Protein AF-A0A6L2PPY5-F1 (afdb_monomer)

Mean predicted aligned error: 15.68 Å

Structure (mmCIF, N/CA/C/O backbone):
data_AF-A0A6L2PPY5-F1
#
_entry.id   AF-A0A6L2PPY5-F1
#
loop_
_atom_site.group_PDB
_atom_site.id
_atom_site.type_symbol
_atom_site.label_atom_id
_atom_site.label_alt_id
_atom_site.label_comp_id
_atom_site.label_asym_id
_atom_site.label_entity_id
_atom_site.label_seq_id
_atom_site.pdbx_PDB_i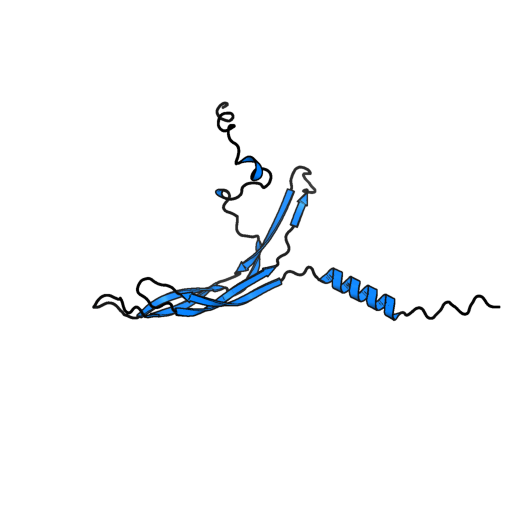ns_code
_atom_site.Cartn_x
_atom_site.Cartn_y
_atom_site.Cartn_z
_atom_site.occupancy
_atom_site.B_iso_or_equiv
_atom_site.auth_seq_id
_atom_site.auth_comp_id
_atom_site.auth_asym_id
_atom_site.auth_atom_id
_atom_site.pdbx_PDB_model_num
ATOM 1 N N . MET A 1 1 ? 14.826 -39.257 -62.197 1.00 38.47 1 MET A N 1
ATOM 2 C CA . MET A 1 1 ? 13.805 -38.301 -61.712 1.00 38.47 1 MET A CA 1
ATOM 3 C C . MET A 1 1 ? 13.136 -38.823 -60.431 1.00 38.47 1 MET A C 1
ATOM 5 O O . MET A 1 1 ? 11.979 -39.202 -60.480 1.00 38.47 1 MET A O 1
ATOM 9 N N . LEU A 1 2 ? 13.832 -38.880 -59.286 1.00 36.69 2 LEU A N 1
ATOM 10 C CA . LEU A 1 2 ? 13.206 -39.326 -58.019 1.00 36.69 2 LEU A CA 1
ATOM 11 C C . LEU A 1 2 ? 13.635 -38.544 -56.762 1.00 36.69 2 LEU A C 1
ATOM 13 O O . LEU A 1 2 ? 13.131 -38.806 -55.680 1.00 36.69 2 LEU A O 1
ATOM 17 N N . TYR A 1 3 ? 14.493 -37.526 -56.887 1.00 36.25 3 TYR A N 1
ATOM 18 C CA . TYR A 1 3 ? 15.052 -36.791 -55.739 1.00 36.25 3 TYR A CA 1
ATOM 19 C C . TYR A 1 3 ? 14.331 -35.475 -55.387 1.00 36.25 3 TYR A C 1
ATOM 21 O O . TYR A 1 3 ? 14.870 -34.653 -54.655 1.00 36.25 3 TYR A O 1
ATOM 29 N N . LYS A 1 4 ? 13.126 -35.234 -55.926 1.00 38.09 4 LYS A N 1
ATOM 30 C CA . LYS A 1 4 ? 12.444 -33.925 -55.828 1.00 38.09 4 LYS A CA 1
ATOM 31 C C . LYS A 1 4 ? 11.054 -33.945 -55.178 1.00 38.09 4 LYS A C 1
ATOM 33 O O . LYS A 1 4 ? 10.361 -32.939 -55.243 1.00 38.09 4 LYS A O 1
ATOM 38 N N . ILE A 1 5 ? 10.646 -35.055 -54.553 1.00 48.34 5 ILE A N 1
ATOM 39 C CA . ILE A 1 5 ? 9.278 -35.213 -54.010 1.00 48.34 5 ILE A CA 1
ATOM 40 C C . ILE A 1 5 ? 9.208 -35.063 -52.473 1.00 48.34 5 ILE A C 1
ATOM 42 O O . ILE A 1 5 ? 8.139 -34.797 -51.937 1.00 48.34 5 ILE A O 1
ATOM 46 N N . CYS A 1 6 ? 10.324 -35.109 -51.736 1.00 48.25 6 CYS A N 1
ATOM 47 C CA . CYS A 1 6 ? 10.295 -35.093 -50.261 1.00 48.25 6 CYS A CA 1
ATOM 48 C C . CYS A 1 6 ? 10.638 -33.750 -49.597 1.00 48.25 6 CYS A C 1
ATOM 50 O O . CYS A 1 6 ? 11.103 -33.758 -48.462 1.00 48.25 6 CYS A O 1
ATOM 52 N N . ASN A 1 7 ? 10.473 -32.598 -50.256 1.00 46.50 7 ASN A N 1
ATOM 53 C CA . ASN A 1 7 ? 10.959 -31.352 -49.649 1.00 46.50 7 ASN A CA 1
ATOM 54 C C . ASN A 1 7 ? 10.153 -30.099 -49.999 1.00 46.50 7 ASN A C 1
ATOM 56 O O . ASN A 1 7 ? 10.721 -29.142 -50.512 1.00 46.50 7 ASN A O 1
ATOM 60 N N . ASN A 1 8 ? 8.830 -30.090 -49.781 1.00 48.41 8 ASN A N 1
ATOM 61 C CA . ASN A 1 8 ? 8.120 -28.804 -49.851 1.00 48.41 8 ASN A CA 1
ATOM 62 C C . ASN A 1 8 ? 6.816 -28.664 -49.054 1.00 48.41 8 ASN A C 1
ATOM 64 O O . ASN A 1 8 ? 5.956 -27.867 -49.414 1.00 48.41 8 ASN A O 1
ATOM 68 N N . HIS A 1 9 ? 6.656 -29.393 -47.947 1.00 48.22 9 HIS A N 1
ATOM 69 C CA . HIS A 1 9 ? 5.507 -29.172 -47.059 1.00 48.22 9 HIS A CA 1
ATOM 70 C C . HIS A 1 9 ? 5.893 -29.120 -45.575 1.00 48.22 9 HIS A C 1
ATOM 72 O O . HIS A 1 9 ? 5.153 -29.569 -44.696 1.00 48.22 9 HIS A O 1
ATOM 78 N N . LEU A 1 10 ? 7.059 -28.538 -45.273 1.00 51.44 10 LEU A N 1
ATOM 79 C CA . LEU A 1 10 ? 7.466 -28.238 -43.902 1.00 51.44 10 LEU A CA 1
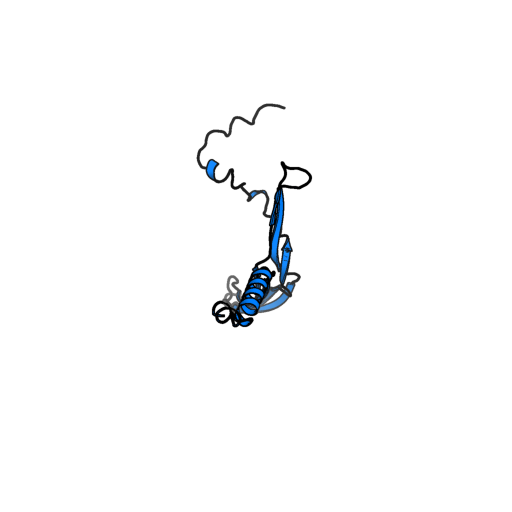ATOM 80 C C . LEU A 1 10 ? 6.856 -26.894 -43.453 1.00 51.44 10 LEU A C 1
ATOM 82 O O . LEU A 1 10 ? 7.486 -25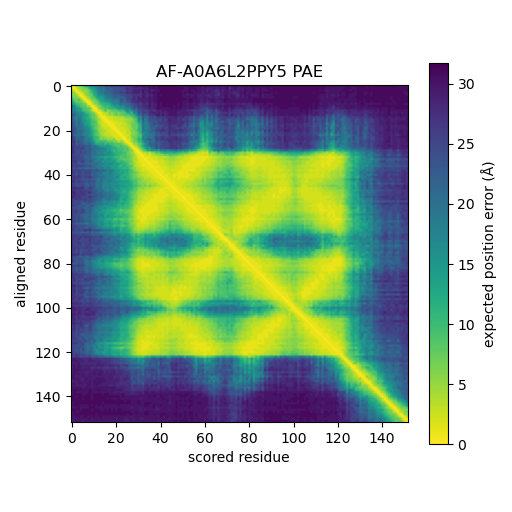.847 -43.458 1.00 51.44 10 LEU A O 1
ATOM 86 N N . ARG A 1 11 ? 5.558 -26.975 -43.138 1.00 51.03 11 ARG A N 1
ATOM 87 C CA . ARG A 1 11 ? 4.742 -26.146 -42.228 1.00 51.03 11 ARG A CA 1
ATOM 88 C C . ARG A 1 11 ? 5.223 -24.694 -41.957 1.00 51.03 11 ARG A C 1
ATOM 90 O O . ARG A 1 11 ? 5.943 -24.485 -40.980 1.00 51.03 11 ARG A O 1
ATOM 97 N N . PRO A 1 12 ? 4.677 -23.663 -42.645 1.00 54.44 12 PRO A N 1
ATOM 98 C CA . PRO A 1 12 ? 4.839 -22.255 -42.235 1.00 54.44 12 PRO A CA 1
ATOM 99 C C . PRO A 1 12 ? 4.258 -21.969 -40.836 1.00 54.44 12 PRO A C 1
ATOM 101 O O . PRO A 1 12 ? 4.672 -21.030 -40.162 1.00 54.44 12 PRO A O 1
ATOM 104 N N . VAL A 1 13 ? 3.3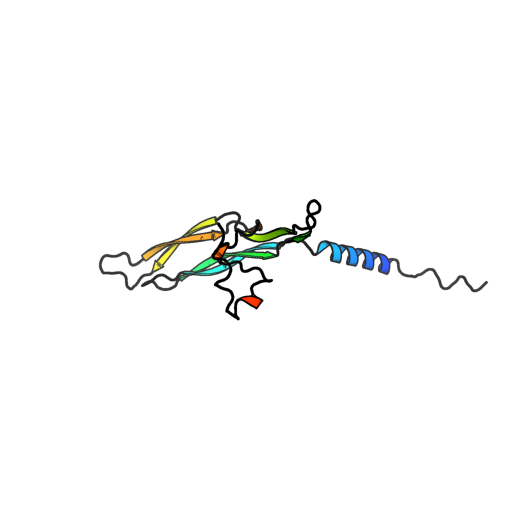55 -22.833 -40.358 1.00 57.03 13 VAL A N 1
ATOM 105 C CA . VAL A 1 13 ? 2.772 -22.786 -39.008 1.00 57.03 13 VAL A CA 1
ATOM 106 C C . VAL A 1 13 ? 3.848 -22.873 -37.919 1.00 57.03 13 VAL A C 1
ATOM 108 O O . VAL A 1 13 ? 3.721 -22.218 -36.893 1.00 57.03 13 VAL A O 1
ATOM 111 N N . SER A 1 14 ? 4.932 -23.626 -38.146 1.00 63.91 14 SER A N 1
ATOM 112 C CA . SER A 1 14 ? 5.992 -23.813 -37.145 1.00 63.91 14 SER A CA 1
ATOM 113 C C . SER A 1 14 ? 6.850 -22.561 -36.959 1.00 63.91 14 SER A C 1
ATOM 115 O O . SER A 1 14 ? 7.234 -22.248 -35.838 1.00 63.91 14 SER A O 1
ATOM 117 N N . ALA A 1 15 ? 7.138 -21.835 -38.043 1.00 72.12 15 ALA A N 1
ATOM 118 C CA . ALA A 1 15 ? 7.933 -20.610 -37.989 1.00 72.12 15 ALA A CA 1
ATOM 119 C C . ALA A 1 15 ? 7.154 -19.458 -37.338 1.00 72.12 15 ALA A C 1
ATOM 121 O O . ALA A 1 15 ? 7.710 -18.723 -36.528 1.00 72.12 15 ALA A O 1
ATOM 122 N N . VAL A 1 16 ? 5.854 -19.342 -37.631 1.00 77.69 16 VAL A N 1
ATOM 123 C CA . VAL A 1 16 ? 4.972 -18.347 -36.999 1.00 77.69 16 VAL A CA 1
ATOM 124 C C . VAL A 1 16 ? 4.800 -18.634 -35.507 1.00 77.69 16 VAL A C 1
ATOM 126 O O . VAL A 1 16 ? 4.892 -17.709 -34.703 1.00 77.69 16 VAL A O 1
ATOM 129 N N . LEU A 1 17 ? 4.631 -19.907 -35.119 1.00 75.75 17 LEU A N 1
ATOM 130 C CA . LEU A 1 17 ? 4.573 -20.287 -33.705 1.00 75.75 17 LEU A CA 1
ATOM 131 C C . LEU A 1 17 ? 5.869 -19.912 -32.981 1.00 75.75 17 LEU A C 1
ATOM 133 O O . LEU A 1 17 ? 5.815 -19.265 -31.943 1.00 75.75 17 LEU A O 1
ATOM 137 N N . LEU A 1 18 ? 7.029 -20.251 -33.552 1.00 76.19 18 LEU A N 1
ATOM 138 C CA . LEU A 1 18 ? 8.331 -19.922 -32.968 1.00 76.19 18 LEU A CA 1
ATOM 139 C C . LEU A 1 18 ? 8.535 -18.410 -32.832 1.00 76.19 18 LEU A C 1
ATOM 141 O O . LEU A 1 18 ? 8.927 -17.955 -31.765 1.00 76.19 18 LEU A O 1
ATOM 145 N N . LEU A 1 19 ? 8.211 -17.622 -33.861 1.00 76.19 19 LEU A N 1
ATOM 146 C CA . LEU A 1 19 ? 8.295 -16.159 -33.799 1.00 76.19 19 LEU A CA 1
ATOM 147 C C . LEU A 1 19 ? 7.346 -15.570 -32.747 1.00 76.19 19 LEU A C 1
ATOM 149 O O . LEU A 1 19 ? 7.740 -14.665 -32.018 1.00 76.19 19 LEU A O 1
ATOM 153 N N . SER A 1 20 ? 6.126 -16.102 -32.624 1.00 73.25 20 SER A N 1
ATOM 154 C CA . SER A 1 20 ? 5.171 -15.667 -31.598 1.00 73.25 20 SER A CA 1
ATOM 155 C C . SER A 1 20 ? 5.630 -16.027 -30.182 1.00 73.25 20 SER A C 1
ATOM 157 O O . SER A 1 20 ? 5.534 -15.195 -29.288 1.00 73.25 20 SER A O 1
ATOM 159 N N . VAL A 1 21 ? 6.204 -17.218 -29.981 1.00 73.50 21 VAL A N 1
ATOM 160 C CA . VAL A 1 21 ? 6.751 -17.653 -28.690 1.00 73.50 21 VAL A CA 1
ATOM 161 C C . VAL A 1 21 ? 7.974 -16.815 -28.324 1.00 73.50 21 VAL A C 1
ATOM 163 O O . VAL A 1 21 ? 8.062 -16.349 -27.196 1.00 73.50 21 VAL A O 1
ATOM 166 N N . VAL A 1 22 ? 8.876 -16.542 -29.271 1.00 73.31 22 VAL A N 1
ATOM 167 C CA . VAL A 1 22 ? 10.025 -15.644 -29.062 1.00 73.31 22 VAL A CA 1
ATOM 168 C C . VAL A 1 22 ? 9.553 -14.233 -28.703 1.00 73.31 22 VAL A C 1
ATOM 170 O O . VAL A 1 22 ? 10.081 -13.640 -27.770 1.00 73.31 22 VAL A O 1
ATOM 173 N N . TYR A 1 23 ? 8.530 -13.709 -29.382 1.00 73.31 23 TYR A N 1
ATOM 174 C CA . TYR A 1 23 ? 7.960 -12.401 -29.057 1.00 73.31 23 TYR A CA 1
ATOM 175 C C . TYR A 1 23 ? 7.330 -12.374 -27.657 1.00 73.31 23 TYR A C 1
ATOM 177 O O . TYR A 1 23 ? 7.575 -11.440 -26.903 1.00 73.31 23 TYR A O 1
ATOM 185 N N . ILE A 1 24 ? 6.579 -13.412 -27.271 1.00 66.38 24 ILE A N 1
ATOM 186 C CA . ILE A 1 24 ? 5.986 -13.529 -25.928 1.00 66.38 24 ILE A CA 1
ATOM 187 C C . ILE A 1 24 ? 7.082 -13.604 -24.852 1.00 66.38 24 ILE A C 1
ATOM 189 O O . ILE A 1 24 ? 7.005 -12.879 -23.866 1.00 66.38 24 ILE A O 1
ATOM 193 N N . VAL A 1 25 ? 8.134 -14.403 -25.066 1.00 64.81 25 VAL A N 1
ATOM 194 C CA . VAL A 1 25 ? 9.268 -14.537 -24.130 1.00 64.81 25 VAL A CA 1
ATOM 195 C C . VAL A 1 25 ? 10.047 -13.222 -23.979 1.00 64.81 25 VAL A C 1
ATOM 197 O O . VAL A 1 25 ? 10.529 -12.923 -22.891 1.00 64.81 25 VAL A O 1
ATOM 200 N N . LEU A 1 26 ? 10.150 -12.406 -25.033 1.00 62.00 26 LEU A N 1
ATOM 201 C CA . LEU A 1 26 ? 10.828 -11.102 -24.979 1.00 62.00 26 LEU A CA 1
ATOM 202 C C . LEU A 1 26 ? 10.006 -10.001 -24.285 1.00 62.00 26 LEU A C 1
ATOM 204 O O . LEU A 1 26 ? 10.574 -8.992 -23.875 1.00 62.00 26 LEU A O 1
ATOM 208 N N . VAL A 1 27 ? 8.685 -10.158 -24.166 1.00 60.94 27 VAL A N 1
ATOM 209 C CA . VAL A 1 27 ? 7.771 -9.118 -23.652 1.00 60.94 27 VAL A CA 1
ATOM 210 C C . VAL A 1 27 ? 7.489 -9.258 -22.145 1.00 60.94 27 VAL A C 1
ATOM 212 O O . VAL A 1 27 ? 6.942 -8.336 -21.543 1.00 60.94 27 VAL A O 1
ATOM 215 N N . ASP A 1 28 ? 7.906 -10.357 -21.510 1.00 55.75 28 ASP A N 1
ATOM 216 C CA . ASP A 1 28 ? 7.481 -10.743 -20.151 1.00 55.75 28 ASP A CA 1
ATOM 217 C C . ASP A 1 28 ? 8.225 -10.045 -18.987 1.00 55.75 28 ASP A C 1
ATOM 219 O O . ASP A 1 28 ? 8.007 -10.352 -17.820 1.00 55.75 28 ASP A O 1
ATOM 223 N N . ALA A 1 29 ? 9.083 -9.060 -19.268 1.00 64.12 29 ALA A N 1
ATOM 224 C CA . ALA A 1 29 ? 9.766 -8.258 -18.243 1.00 64.12 29 ALA A CA 1
ATOM 225 C C . ALA A 1 29 ? 9.155 -6.851 -18.107 1.00 64.12 29 ALA A C 1
ATOM 227 O O . ALA A 1 29 ? 9.870 -5.849 -18.099 1.00 64.12 29 ALA A O 1
ATOM 228 N N . LYS A 1 30 ? 7.822 -6.750 -18.066 1.00 75.31 30 LYS A N 1
ATOM 229 C CA . LYS A 1 30 ? 7.150 -5.475 -17.783 1.00 75.31 30 LYS A CA 1
ATOM 230 C C . LYS A 1 30 ? 7.006 -5.268 -16.281 1.00 75.31 30 LYS A C 1
ATOM 232 O O . LYS A 1 30 ? 6.636 -6.187 -15.557 1.00 75.31 30 LYS A O 1
ATOM 237 N N . ASP A 1 31 ? 7.255 -4.039 -15.843 1.00 90.44 31 ASP A N 1
ATOM 238 C CA . ASP A 1 31 ? 6.942 -3.603 -14.485 1.00 90.44 31 ASP A CA 1
ATOM 239 C C . ASP A 1 31 ? 5.448 -3.795 -14.202 1.00 90.44 31 ASP A C 1
ATOM 241 O O . ASP A 1 31 ? 4.589 -3.355 -14.970 1.00 90.44 31 ASP A O 1
ATOM 245 N N . GLU A 1 32 ? 5.142 -4.432 -13.076 1.00 93.75 32 GLU A N 1
ATOM 246 C CA . GLU A 1 32 ? 3.784 -4.636 -12.592 1.00 93.75 32 GLU A CA 1
ATOM 247 C C . GLU A 1 32 ? 3.688 -3.995 -11.214 1.00 93.75 32 GLU A C 1
ATOM 249 O O . GLU A 1 32 ? 4.233 -4.515 -10.252 1.00 93.75 32 GLU A O 1
ATOM 254 N N . CYS A 1 33 ? 3.003 -2.867 -11.075 1.00 96.50 33 CYS A N 1
ATOM 255 C CA . CYS A 1 33 ? 2.776 -2.253 -9.771 1.00 96.50 33 CYS A CA 1
ATOM 256 C C . CYS A 1 33 ? 1.357 -1.709 -9.712 1.00 96.50 33 CYS A C 1
ATOM 258 O O . CYS A 1 33 ? 0.968 -0.889 -10.540 1.00 96.50 33 CYS A O 1
ATOM 260 N N . GLN A 1 34 ? 0.574 -2.204 -8.756 1.00 96.75 34 GLN A N 1
ATOM 261 C CA . GLN A 1 34 ? -0.854 -1.929 -8.686 1.00 96.75 34 GLN A CA 1
ATOM 262 C C . GLN A 1 34 ? -1.338 -1.725 -7.253 1.00 96.75 34 GLN A C 1
ATOM 264 O O . GLN A 1 34 ? -0.763 -2.228 -6.285 1.00 96.75 34 GLN A O 1
ATOM 269 N N . VAL A 1 35 ? -2.432 -0.972 -7.142 1.00 97.50 35 VAL A N 1
ATOM 270 C CA . VAL A 1 35 ? -3.168 -0.778 -5.895 1.00 97.50 35 VAL A CA 1
ATOM 271 C C . VAL A 1 35 ? -4.070 -1.994 -5.672 1.00 97.50 35 VAL A C 1
ATOM 273 O O . VAL A 1 35 ? -4.908 -2.309 -6.516 1.00 97.50 35 VAL A O 1
ATOM 276 N N . THR A 1 36 ? -3.948 -2.653 -4.524 1.00 97.31 36 THR A N 1
ATOM 277 C CA . THR A 1 36 ? -4.734 -3.835 -4.157 1.00 97.31 36 THR A CA 1
ATOM 278 C C . THR A 1 36 ? -5.652 -3.543 -2.966 1.00 97.31 36 THR A C 1
ATOM 280 O O . THR A 1 36 ? -5.235 -2.878 -2.014 1.00 97.31 36 THR A O 1
ATOM 283 N N . PRO A 1 37 ? -6.922 -3.992 -2.987 1.00 96.69 37 PRO A N 1
ATOM 284 C CA . PRO A 1 37 ? -7.818 -3.841 -1.847 1.00 96.69 37 PRO A CA 1
ATOM 285 C C . PRO A 1 37 ? -7.421 -4.806 -0.725 1.00 96.69 37 PRO A C 1
ATOM 287 O O . PRO A 1 37 ? -7.171 -5.987 -0.961 1.00 96.69 37 PRO A O 1
ATOM 290 N N . VAL A 1 38 ? -7.409 -4.314 0.511 1.00 96.56 38 VAL A N 1
ATOM 291 C CA . VAL A 1 38 ? -7.034 -5.086 1.704 1.00 96.56 38 VAL A CA 1
ATOM 292 C C . VAL A 1 38 ? -7.937 -4.737 2.885 1.00 96.56 38 VAL A C 1
ATOM 294 O O . VAL A 1 38 ? -8.559 -3.674 2.923 1.00 96.56 38 VAL A O 1
ATOM 297 N N . ILE A 1 39 ? -8.011 -5.628 3.875 1.00 96.56 39 ILE A N 1
ATOM 298 C CA . ILE A 1 39 ? -8.707 -5.364 5.139 1.00 96.56 39 ILE A CA 1
ATOM 299 C C . ILE A 1 39 ? -7.674 -5.034 6.210 1.00 96.56 39 ILE A C 1
ATOM 301 O O . ILE A 1 39 ? -6.861 -5.877 6.579 1.00 96.56 39 ILE A O 1
ATOM 305 N N . HIS A 1 40 ? -7.728 -3.813 6.735 1.00 93.50 40 HIS A N 1
ATOM 306 C CA . HIS A 1 40 ? -6.900 -3.385 7.861 1.00 93.50 40 HIS A CA 1
ATOM 307 C C . HIS A 1 40 ? -7.723 -3.414 9.146 1.00 93.50 40 HIS A C 1
ATOM 309 O O . HIS A 1 40 ? -8.860 -2.952 9.171 1.00 93.50 40 HIS A O 1
ATOM 315 N N . VAL A 1 41 ? -7.161 -3.932 10.236 1.00 95.44 41 VAL A N 1
ATOM 316 C CA . VAL A 1 41 ? -7.831 -3.931 11.543 1.00 95.44 41 VAL A CA 1
ATOM 317 C C . VAL A 1 41 ? -7.264 -2.802 12.387 1.00 95.44 41 VAL A C 1
ATOM 319 O O . VAL A 1 41 ? -6.116 -2.857 12.819 1.00 95.44 41 VAL A O 1
ATOM 322 N N . LEU A 1 42 ? -8.083 -1.786 12.655 1.00 94.06 42 LEU A N 1
ATOM 323 C CA . LEU A 1 42 ? -7.705 -0.707 13.559 1.00 94.06 42 LEU A CA 1
ATOM 324 C C . LEU A 1 42 ? -7.781 -1.194 14.999 1.00 94.06 42 LEU A C 1
ATOM 326 O O . LEU A 1 42 ? -8.850 -1.582 15.477 1.00 94.06 42 LEU A O 1
ATOM 330 N N . GLN A 1 43 ? -6.649 -1.129 15.693 1.00 92.81 43 GLN A N 1
ATOM 331 C CA . GLN A 1 43 ? -6.543 -1.439 17.110 1.00 92.81 43 GLN A CA 1
ATOM 332 C C . GLN A 1 43 ? -6.176 -0.172 17.869 1.00 92.81 43 GLN A C 1
ATOM 334 O O . GLN A 1 43 ? -5.199 0.500 17.549 1.00 92.81 43 GLN A O 1
ATOM 339 N N . TYR A 1 44 ? -6.980 0.164 18.875 1.00 90.56 44 TYR A N 1
ATOM 340 C CA . TYR A 1 44 ? -6.718 1.303 19.742 1.00 90.56 44 TYR A CA 1
ATOM 341 C C . TYR A 1 44 ? -6.988 0.915 21.200 1.00 90.56 44 TYR A C 1
ATOM 343 O O . TYR A 1 44 ? -8.019 0.287 21.469 1.00 90.56 44 TYR A O 1
ATOM 351 N N . PRO A 1 45 ? -6.109 1.277 22.155 1.00 90.81 45 PRO A N 1
ATOM 352 C CA . PRO A 1 45 ? -6.281 0.917 23.558 1.00 90.81 45 PRO A CA 1
ATOM 353 C C . PRO A 1 45 ? -7.645 1.340 24.116 1.00 90.81 45 PRO A C 1
ATOM 355 O O . PRO A 1 45 ? -8.054 2.494 24.008 1.00 90.81 45 PRO A O 1
ATOM 358 N N . GLY A 1 46 ? -8.359 0.393 24.725 1.00 90.38 46 GLY A N 1
ATOM 359 C CA . GLY A 1 46 ? -9.682 0.642 25.309 1.00 90.38 46 GLY A CA 1
ATOM 360 C C . GLY A 1 46 ? -10.842 0.694 24.307 1.00 90.38 46 GLY A C 1
ATOM 361 O O . GLY A 1 46 ? -11.987 0.881 24.729 1.00 90.38 46 GLY A O 1
ATOM 362 N N . CYS A 1 47 ? -10.572 0.480 23.017 1.00 93.50 47 CYS A N 1
ATOM 363 C CA . CYS A 1 47 ? -11.571 0.406 21.958 1.00 93.50 47 CYS A CA 1
ATOM 364 C C . CYS A 1 47 ? -11.689 -1.007 21.385 1.00 93.50 47 CYS A C 1
ATOM 366 O O . CYS A 1 47 ? -10.760 -1.809 21.458 1.00 93.50 47 CYS A O 1
ATOM 368 N N . VAL A 1 48 ? -12.862 -1.320 20.840 1.00 95.75 48 VAL A N 1
ATOM 369 C CA . VAL A 1 48 ? -13.104 -2.590 20.149 1.00 95.75 48 VAL A CA 1
ATOM 370 C C . VAL A 1 48 ? -12.392 -2.541 18.791 1.00 95.75 48 VAL A C 1
ATOM 372 O O . VAL A 1 48 ? -12.603 -1.565 18.060 1.00 95.75 48 VAL A O 1
ATOM 375 N N . PRO A 1 49 ? -11.559 -3.543 18.440 1.00 96.06 49 PRO A N 1
ATOM 376 C CA . PRO A 1 49 ? -10.907 -3.600 17.136 1.00 96.06 49 PRO A CA 1
ATOM 377 C C . PRO A 1 49 ? -11.921 -3.508 15.999 1.00 96.06 49 PRO A C 1
ATOM 379 O O . PRO A 1 49 ? -12.954 -4.179 16.026 1.00 96.06 49 PRO A O 1
ATOM 382 N N . LYS A 1 50 ? -11.630 -2.673 14.998 1.00 96.31 50 LYS A N 1
ATOM 383 C CA . LYS A 1 50 ? -12.547 -2.423 13.882 1.00 96.31 50 LYS A CA 1
ATOM 384 C C . LYS A 1 50 ? -11.870 -2.740 12.546 1.00 96.31 50 LYS A C 1
ATOM 386 O O . LYS A 1 50 ? -10.927 -2.030 12.192 1.00 96.31 50 LYS A O 1
ATOM 391 N N . PRO A 1 51 ? -12.329 -3.757 11.794 1.00 96.19 51 PRO A N 1
ATOM 392 C CA . PRO A 1 51 ? -11.873 -3.972 10.427 1.00 96.19 51 PRO A CA 1
ATOM 393 C C . PRO A 1 51 ? -12.383 -2.843 9.524 1.00 96.19 51 PRO A C 1
ATOM 395 O O . PRO A 1 51 ? -13.544 -2.436 9.615 1.00 96.19 51 PRO A O 1
ATOM 398 N N . ILE A 1 52 ? -11.509 -2.333 8.663 1.00 95.88 52 ILE A N 1
ATOM 399 C CA . ILE A 1 52 ? -11.809 -1.298 7.679 1.00 95.88 52 ILE A CA 1
ATOM 400 C C . ILE A 1 52 ? -11.318 -1.735 6.292 1.00 95.88 52 ILE A C 1
ATOM 402 O O . ILE A 1 52 ? -10.240 -2.330 6.186 1.00 95.88 52 ILE A O 1
ATOM 406 N N . PRO A 1 53 ? -12.077 -1.448 5.223 1.00 95.38 53 PRO A N 1
ATOM 407 C CA . PRO A 1 53 ? -11.562 -1.574 3.869 1.00 95.38 53 PRO A CA 1
ATOM 408 C C . PRO A 1 53 ? -10.474 -0.520 3.645 1.00 95.38 53 PRO A C 1
ATOM 410 O O . PRO A 1 53 ? -10.647 0.652 3.983 1.00 95.38 53 PRO A O 1
ATOM 413 N N . SER A 1 54 ? -9.350 -0.947 3.088 1.00 95.12 54 SER A N 1
ATOM 414 C CA . SER A 1 54 ? -8.192 -0.114 2.783 1.00 95.12 54 SER A CA 1
ATOM 415 C C . SER A 1 54 ? -7.537 -0.605 1.490 1.00 95.12 54 SER A C 1
ATOM 417 O O . SER A 1 54 ? -8.070 -1.470 0.793 1.00 95.12 54 SER A O 1
ATOM 419 N N . PHE A 1 55 ? -6.398 -0.017 1.149 1.00 96.56 55 PHE A N 1
ATOM 420 C CA . PHE A 1 55 ? -5.630 -0.336 -0.042 1.00 96.56 55 PHE A CA 1
ATOM 421 C C . PHE A 1 55 ? -4.149 -0.470 0.311 1.00 96.56 55 PHE A C 1
ATOM 423 O O . PHE A 1 55 ? -3.689 0.117 1.292 1.00 96.56 55 PHE A O 1
ATOM 430 N N . ALA A 1 56 ? -3.424 -1.252 -0.477 1.00 95.88 56 ALA A N 1
ATOM 431 C CA . ALA A 1 56 ? -1.986 -1.460 -0.372 1.00 95.88 56 ALA A CA 1
ATOM 432 C C . ALA A 1 56 ? -1.355 -1.446 -1.770 1.00 95.88 56 ALA A C 1
ATOM 434 O O . ALA A 1 56 ? -2.059 -1.566 -2.771 1.00 95.88 56 ALA A O 1
ATOM 435 N N . CYS A 1 57 ? -0.034 -1.292 -1.846 1.00 96.44 57 CYS A N 1
ATOM 436 C CA . CYS A 1 57 ? 0.707 -1.461 -3.093 1.00 96.44 57 CYS A CA 1
ATOM 437 C C . CYS A 1 57 ? 1.238 -2.890 -3.196 1.00 96.44 57 CYS A C 1
ATOM 439 O O . CYS A 1 57 ? 1.772 -3.442 -2.234 1.00 96.44 57 CYS A O 1
ATOM 441 N N . THR A 1 58 ? 1.078 -3.517 -4.358 1.00 96.12 58 THR A N 1
ATOM 442 C CA . THR A 1 58 ? 1.585 -4.867 -4.622 1.00 96.12 58 THR A CA 1
ATOM 443 C C . THR A 1 58 ? 2.089 -4.940 -6.052 1.00 96.12 58 THR A C 1
ATOM 445 O O . THR A 1 58 ? 1.431 -4.457 -6.973 1.00 96.12 58 THR A O 1
ATOM 448 N N . GLY A 1 59 ? 3.270 -5.526 -6.239 1.00 95.12 59 GLY A N 1
ATOM 449 C CA . GLY A 1 59 ? 3.886 -5.558 -7.552 1.00 95.12 59 GLY A CA 1
ATOM 450 C C . GLY A 1 59 ? 5.340 -6.006 -7.572 1.00 95.12 59 GLY A C 1
ATOM 451 O O . GLY A 1 59 ? 5.937 -6.304 -6.537 1.00 95.12 59 GLY A O 1
ATOM 452 N N . ARG A 1 60 ? 5.898 -6.024 -8.780 1.00 93.88 60 ARG A N 1
ATOM 453 C CA . ARG A 1 60 ? 7.297 -6.260 -9.123 1.00 93.88 60 ARG A CA 1
ATOM 454 C C . ARG A 1 60 ? 7.794 -5.109 -9.991 1.00 93.88 60 ARG A C 1
ATOM 456 O O . ARG A 1 60 ? 7.132 -4.711 -10.944 1.00 93.88 60 ARG A O 1
ATOM 463 N N . CYS A 1 61 ? 8.979 -4.610 -9.667 1.00 95.12 61 CYS A N 1
ATOM 464 C CA . CYS A 1 61 ? 9.629 -3.535 -10.401 1.00 95.12 61 CYS A CA 1
ATOM 465 C C . CYS A 1 61 ? 11.014 -3.983 -10.856 1.00 95.12 61 CYS A C 1
ATOM 467 O O . CYS A 1 61 ? 11.727 -4.676 -10.125 1.00 95.12 61 CYS A O 1
ATOM 469 N N . SER A 1 62 ? 11.399 -3.564 -12.052 1.00 92.56 62 SER A N 1
ATOM 470 C CA . SER A 1 62 ? 12.693 -3.869 -12.641 1.00 92.56 62 SER A CA 1
ATOM 471 C C . SER A 1 62 ? 13.794 -3.093 -11.928 1.00 92.56 62 SER A C 1
ATOM 473 O O . SER A 1 62 ? 13.715 -1.881 -11.744 1.00 92.56 62 SER A O 1
ATOM 475 N N . SER A 1 63 ? 14.841 -3.802 -11.523 1.00 91.06 63 SER A N 1
ATOM 476 C CA . SER A 1 63 ? 16.037 -3.235 -10.899 1.00 91.06 63 SER A CA 1
ATOM 477 C C . SER A 1 63 ? 17.278 -3.793 -11.586 1.00 91.06 63 SER A C 1
ATOM 479 O O . SER A 1 63 ? 17.228 -4.876 -12.169 1.00 91.06 63 SER A O 1
ATOM 481 N N . TYR A 1 64 ? 18.386 -3.051 -11.552 1.00 87.31 64 TYR A N 1
ATOM 482 C CA . TYR A 1 64 ? 19.638 -3.479 -12.171 1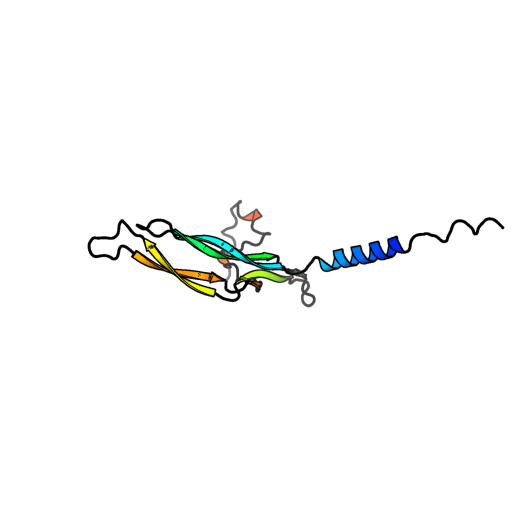.00 87.31 64 TYR A CA 1
ATOM 483 C C . TYR A 1 64 ? 20.855 -3.161 -11.305 1.00 87.31 64 TYR A C 1
ATOM 485 O O . TYR A 1 64 ? 20.861 -2.224 -10.499 1.00 87.31 64 TYR A O 1
ATOM 493 N N . LEU A 1 65 ? 21.905 -3.949 -11.519 1.00 88.94 65 LEU A N 1
ATOM 494 C CA . LEU A 1 65 ? 23.246 -3.721 -11.006 1.00 88.94 65 LEU A CA 1
ATOM 495 C C . LEU A 1 65 ? 24.230 -4.054 -12.126 1.00 88.94 65 LEU A C 1
ATOM 497 O O . LEU A 1 65 ? 24.196 -5.153 -12.676 1.00 88.94 65 LEU A O 1
ATOM 501 N N . GLN A 1 66 ? 25.077 -3.095 -12.480 1.00 85.12 66 GLN A N 1
ATOM 502 C CA . GLN A 1 66 ? 26.057 -3.235 -13.554 1.00 85.12 66 GLN A CA 1
ATOM 503 C C . GLN A 1 66 ? 27.389 -2.599 -13.157 1.00 85.12 66 GLN A C 1
ATOM 505 O O . GLN A 1 66 ? 27.438 -1.717 -12.302 1.00 85.12 66 GLN A O 1
ATOM 510 N N . VAL A 1 67 ? 28.487 -3.031 -13.777 1.00 87.19 67 VAL A N 1
ATOM 511 C CA . VAL A 1 67 ? 29.780 -2.345 -13.636 1.00 87.19 67 VAL A CA 1
ATOM 512 C C . VAL A 1 67 ? 29.705 -1.008 -14.374 1.00 87.19 67 VAL A C 1
ATOM 514 O O . VAL A 1 67 ? 29.185 -0.938 -15.486 1.00 87.19 67 VAL A O 1
ATOM 517 N N . SER A 1 68 ? 30.214 0.062 -13.768 1.00 83.44 68 SER A N 1
ATOM 518 C CA . SER A 1 68 ? 30.183 1.393 -14.366 1.00 83.44 68 SER A CA 1
ATOM 519 C C . SER A 1 68 ? 31.071 1.452 -15.611 1.00 83.44 68 SER A C 1
ATOM 521 O O . SER A 1 68 ? 32.270 1.174 -15.556 1.00 83.44 68 SER A O 1
ATOM 523 N N . GLY A 1 69 ? 30.495 1.881 -16.738 1.00 82.69 69 GLY A N 1
ATOM 524 C CA . GLY A 1 69 ? 31.213 1.991 -18.013 1.00 82.69 69 GLY A CA 1
ATOM 525 C C . GLY A 1 69 ? 32.328 3.046 -18.026 1.00 82.69 69 GLY A C 1
ATOM 526 O O . GLY A 1 69 ? 33.215 2.985 -18.871 1.00 82.69 69 GLY A O 1
ATOM 527 N N . SER A 1 70 ? 32.313 3.999 -17.088 1.00 83.88 70 SER A N 1
ATOM 528 C CA . SER A 1 70 ? 33.341 5.044 -16.961 1.00 83.88 70 SER A CA 1
ATOM 529 C C . SER A 1 70 ? 34.366 4.760 -15.861 1.00 83.88 70 SER A C 1
ATOM 531 O O . SER A 1 70 ? 35.461 5.322 -15.880 1.00 83.88 70 SER A O 1
ATOM 533 N N . LYS A 1 71 ? 34.035 3.890 -14.900 1.00 81.75 71 LYS A N 1
ATOM 534 C CA . LYS A 1 71 ? 34.895 3.530 -13.769 1.00 81.75 71 LYS A CA 1
ATOM 535 C C . LYS A 1 71 ? 34.720 2.049 -13.458 1.00 81.75 71 LYS A C 1
ATOM 537 O O . LYS A 1 71 ? 33.863 1.685 -12.669 1.00 81.75 71 LYS A O 1
ATOM 542 N N . ILE A 1 72 ? 35.584 1.209 -14.024 1.00 78.50 72 ILE A N 1
ATOM 543 C CA . ILE A 1 72 ? 35.526 -0.264 -13.908 1.00 78.50 72 ILE A CA 1
ATOM 544 C C . ILE A 1 72 ? 35.474 -0.746 -12.442 1.00 78.50 72 ILE A C 1
ATOM 546 O O . ILE A 1 72 ? 34.886 -1.778 -12.145 1.00 78.50 72 ILE A O 1
ATOM 550 N N . TRP A 1 73 ? 36.050 0.022 -11.514 1.00 77.94 73 TRP A N 1
ATOM 551 C CA . TRP A 1 73 ? 36.040 -0.273 -10.077 1.00 77.94 73 TRP A CA 1
ATOM 552 C C . TRP A 1 73 ? 34.744 0.119 -9.347 1.00 77.94 73 TRP A C 1
ATOM 554 O O . TRP A 1 73 ? 34.617 -0.150 -8.158 1.00 77.94 73 TRP A O 1
ATOM 564 N N . GLN A 1 74 ? 33.801 0.792 -10.010 1.00 77.69 74 GLN A N 1
ATOM 565 C CA . GLN A 1 74 ? 32.539 1.246 -9.422 1.00 77.69 74 GLN A CA 1
ATOM 566 C C . GLN A 1 74 ? 31.364 0.459 -9.999 1.00 77.69 74 GLN A C 1
ATOM 568 O O . GLN A 1 74 ? 31.316 0.180 -11.194 1.00 77.69 74 GLN A O 1
ATOM 573 N N . MET A 1 75 ? 30.390 0.134 -9.152 1.00 83.44 75 MET A N 1
ATOM 574 C CA . MET A 1 75 ? 29.124 -0.473 -9.565 1.00 83.44 75 MET A CA 1
ATOM 575 C C . MET A 1 75 ? 28.041 0.603 -9.653 1.00 83.44 75 MET A C 1
ATOM 577 O O . MET A 1 75 ? 27.930 1.455 -8.773 1.00 83.44 75 MET A O 1
ATOM 581 N N . GLU A 1 76 ? 27.230 0.552 -10.702 1.00 83.44 76 GLU A N 1
ATOM 582 C CA . GLU A 1 76 ? 26.017 1.346 -10.852 1.00 83.44 76 GLU A CA 1
ATOM 583 C C . GLU A 1 76 ? 24.808 0.486 -10.475 1.00 83.44 76 GLU A C 1
ATOM 585 O O . GLU A 1 76 ? 24.651 -0.636 -10.964 1.00 83.44 76 GLU A O 1
ATOM 590 N N . ARG A 1 77 ? 23.953 1.008 -9.595 1.00 85.44 77 ARG A N 1
ATOM 591 C CA . ARG A 1 77 ? 22.783 0.302 -9.072 1.00 85.44 77 ARG A CA 1
ATOM 592 C C . ARG A 1 77 ? 21.540 1.170 -9.207 1.00 85.44 77 ARG A C 1
ATOM 594 O O . ARG A 1 77 ? 21.550 2.320 -8.778 1.00 85.44 77 ARG A O 1
ATOM 601 N N . SER A 1 78 ? 20.454 0.575 -9.688 1.00 87.62 78 SER A N 1
ATOM 602 C CA . SER A 1 78 ? 19.106 1.137 -9.596 1.00 87.62 78 SER A CA 1
ATOM 603 C C . SER A 1 78 ? 18.173 0.108 -8.970 1.00 87.62 78 SER A C 1
ATOM 605 O O . SER A 1 78 ? 17.989 -0.984 -9.507 1.00 87.62 78 SER A O 1
ATOM 607 N N . CYS A 1 79 ? 17.614 0.435 -7.806 1.00 91.38 79 CYS A N 1
ATOM 608 C CA . CYS A 1 79 ? 16.690 -0.428 -7.077 1.00 91.38 79 CYS A CA 1
ATOM 609 C C . CYS A 1 79 ? 15.305 0.214 -7.077 1.00 91.38 79 CYS A C 1
ATOM 611 O O . CYS A 1 79 ? 15.126 1.279 -6.486 1.00 91.38 79 CYS A O 1
ATOM 613 N N . MET A 1 80 ? 14.341 -0.443 -7.718 1.00 93.25 80 MET A N 1
ATOM 614 C CA . MET A 1 80 ? 12.971 0.047 -7.845 1.00 93.25 80 MET A CA 1
ATOM 615 C C . MET A 1 80 ? 12.029 -0.777 -6.965 1.00 93.25 80 MET A C 1
ATOM 617 O O . MET A 1 80 ? 12.123 -2.002 -6.918 1.00 93.25 80 MET A O 1
ATOM 621 N N . CYS A 1 81 ? 11.110 -0.102 -6.285 1.00 94.81 81 CYS A N 1
ATOM 622 C CA . CYS A 1 81 ? 10.110 -0.679 -5.398 1.00 94.81 81 CYS A CA 1
ATOM 623 C C . CYS A 1 81 ? 8.711 -0.237 -5.840 1.00 94.81 81 CYS A C 1
ATOM 625 O O . CYS A 1 81 ? 8.527 0.898 -6.280 1.00 94.81 81 CYS A O 1
ATOM 627 N N . CYS A 1 82 ? 7.716 -1.114 -5.687 1.00 96.50 82 CYS A N 1
ATOM 628 C CA . CYS A 1 82 ? 6.315 -0.748 -5.890 1.00 96.50 82 CYS A CA 1
ATOM 629 C C . CYS A 1 82 ? 5.836 0.036 -4.664 1.00 96.50 82 CYS A C 1
ATOM 631 O O . CYS A 1 82 ? 5.601 -0.548 -3.606 1.00 96.50 82 CYS A O 1
ATOM 633 N N . GLN A 1 83 ? 5.764 1.358 -4.798 1.00 95.00 83 GLN A N 1
ATOM 634 C CA . GLN A 1 83 ? 5.504 2.292 -3.701 1.00 95.00 83 GLN A CA 1
ATOM 635 C C . GLN A 1 83 ? 4.321 3.199 -4.016 1.00 95.00 83 GLN A C 1
ATOM 637 O O . GLN A 1 83 ? 3.933 3.370 -5.172 1.00 95.00 83 GLN A O 1
ATOM 642 N N . GLU A 1 84 ? 3.762 3.810 -2.981 1.00 94.62 84 GLU A N 1
ATOM 643 C CA . GLU A 1 84 ? 2.709 4.798 -3.115 1.00 94.62 84 GLU A CA 1
ATOM 644 C C . GLU A 1 84 ? 3.196 6.059 -3.851 1.00 94.62 84 GLU A C 1
ATOM 646 O O . GLU A 1 84 ? 4.280 6.604 -3.617 1.00 94.62 84 GLU A O 1
ATOM 651 N N . SER A 1 85 ? 2.365 6.549 -4.770 1.00 92.94 85 SER A N 1
ATOM 652 C CA . SER A 1 85 ? 2.562 7.835 -5.455 1.00 92.94 85 SER A CA 1
ATOM 653 C C . SER A 1 85 ? 1.637 8.931 -4.913 1.00 92.94 85 SER A C 1
ATOM 655 O O . SER A 1 85 ? 1.518 10.011 -5.490 1.00 92.94 85 SER A O 1
ATOM 657 N N . GLY A 1 86 ? 0.985 8.666 -3.783 1.00 92.81 86 GLY A N 1
ATOM 658 C CA . GLY A 1 86 ? 0.087 9.590 -3.109 1.00 92.81 86 GLY A CA 1
ATOM 659 C C . GLY A 1 86 ? -0.717 8.884 -2.027 1.00 92.81 86 GLY A C 1
ATOM 660 O O . GLY A 1 86 ? -0.842 7.659 -2.018 1.00 92.81 86 GLY A O 1
ATOM 661 N N . GLU A 1 87 ? -1.301 9.669 -1.133 1.00 94.88 87 GLU A N 1
ATOM 662 C CA . GLU A 1 87 ? -2.083 9.175 -0.005 1.00 94.88 87 GLU A CA 1
ATOM 663 C C . GLU A 1 87 ? -3.469 9.816 -0.006 1.00 94.88 87 GLU A C 1
ATOM 665 O O . GLU A 1 87 ? -3.635 10.986 -0.352 1.00 94.88 87 GLU A O 1
ATOM 670 N N . ARG A 1 88 ? -4.466 9.060 0.448 1.00 93.12 88 ARG A N 1
ATOM 671 C CA . ARG A 1 88 ? -5.780 9.583 0.815 1.00 93.12 88 ARG A CA 1
ATOM 672 C C . ARG A 1 88 ? -6.062 9.337 2.284 1.00 93.12 88 ARG A C 1
ATOM 674 O O . ARG A 1 88 ? -5.727 8.284 2.826 1.00 93.12 88 ARG A O 1
ATOM 681 N N . GLU A 1 89 ? -6.720 10.303 2.905 1.00 95.69 89 GLU A N 1
ATOM 682 C CA . GLU A 1 89 ? -7.068 10.274 4.319 1.00 95.69 89 GLU A CA 1
ATOM 683 C C . GLU A 1 89 ? -8.554 9.938 4.513 1.00 95.69 89 GLU A C 1
ATOM 685 O O . GLU A 1 89 ? -9.426 10.436 3.798 1.00 95.69 89 GLU A O 1
ATOM 690 N N . ALA A 1 90 ? -8.852 9.084 5.490 1.00 93.69 90 ALA A N 1
ATOM 691 C CA . ALA A 1 90 ? -10.196 8.659 5.845 1.00 93.69 90 ALA A CA 1
ATOM 692 C C . ALA A 1 90 ? -10.386 8.678 7.362 1.00 93.69 90 ALA A C 1
ATOM 694 O O . ALA A 1 90 ? -9.557 8.188 8.129 1.00 93.69 90 ALA A O 1
ATOM 695 N N . ASN A 1 91 ? -11.529 9.204 7.795 1.00 95.44 91 ASN A N 1
ATOM 696 C CA . ASN A 1 91 ? -11.879 9.295 9.203 1.00 95.44 91 ASN A CA 1
ATOM 697 C C . ASN A 1 91 ? -12.781 8.134 9.629 1.00 95.44 91 ASN A C 1
ATOM 699 O O . ASN A 1 91 ? -13.892 7.984 9.122 1.00 95.44 91 ASN A O 1
ATOM 703 N N . VAL A 1 92 ? -12.352 7.374 10.633 1.00 95.31 92 VAL A N 1
ATOM 704 C CA . VAL A 1 92 ? -13.075 6.211 11.153 1.00 95.31 92 VAL A CA 1
ATOM 705 C C . VAL A 1 92 ? -13.467 6.443 12.607 1.00 95.31 92 VAL A C 1
ATOM 707 O O . VAL A 1 92 ? -12.652 6.837 13.436 1.00 95.31 92 VAL A O 1
ATOM 710 N N . SER A 1 93 ? -14.729 6.178 12.946 1.00 95.12 93 SER A N 1
ATOM 711 C CA . SER A 1 93 ? -15.182 6.176 14.340 1.00 95.12 93 SER A CA 1
ATOM 712 C C . SER A 1 93 ? -15.009 4.789 14.968 1.00 95.12 93 SER A C 1
ATOM 714 O O . SER A 1 93 ? -15.552 3.802 14.455 1.00 95.12 93 SER A O 1
ATOM 716 N N . LEU A 1 94 ? -14.251 4.725 16.062 1.00 95.06 94 LEU A N 1
ATOM 717 C CA . LEU A 1 94 ? -14.045 3.554 16.911 1.00 95.06 94 LEU A CA 1
ATOM 718 C C . LEU A 1 94 ? -14.930 3.634 18.152 1.00 95.06 94 LEU A C 1
ATOM 720 O O . LEU A 1 94 ? -15.082 4.702 18.745 1.00 95.06 94 LEU A O 1
ATOM 724 N N . PHE A 1 95 ? -15.469 2.492 18.568 1.00 95.50 95 PHE A N 1
ATOM 725 C CA . PHE A 1 95 ? -16.234 2.382 19.803 1.00 95.50 95 PHE A CA 1
ATOM 726 C C . PHE A 1 95 ? -15.327 1.966 20.963 1.00 95.50 95 PHE A C 1
ATOM 728 O O . PHE A 1 95 ? -14.653 0.937 20.907 1.00 95.50 95 PHE A O 1
ATOM 735 N N . CYS A 1 96 ? -15.326 2.774 22.018 1.00 94.56 96 CYS A N 1
ATOM 736 C CA . CYS A 1 96 ? -14.455 2.668 23.178 1.00 94.56 96 CYS A CA 1
ATOM 737 C C . CYS A 1 96 ? -15.300 2.495 24.447 1.00 94.56 96 CYS A C 1
ATOM 739 O O . CYS A 1 96 ? -15.613 3.476 25.126 1.00 94.56 96 CYS A O 1
ATOM 741 N N . PRO A 1 97 ? -15.703 1.253 24.785 1.00 93.38 97 PRO A N 1
ATOM 742 C CA . PRO A 1 97 ? -16.569 0.991 25.936 1.00 93.38 97 PRO A CA 1
ATOM 743 C C . PRO A 1 97 ? -15.886 1.294 27.275 1.00 93.38 97 PRO A C 1
ATOM 745 O O . PRO A 1 97 ? -16.575 1.531 28.261 1.00 93.38 97 PRO A O 1
ATOM 748 N N . LYS A 1 98 ? -14.546 1.313 27.304 1.00 88.00 98 LYS A N 1
ATOM 749 C CA . LYS A 1 98 ? -13.731 1.604 28.493 1.00 88.00 98 LYS A CA 1
ATOM 750 C C . LYS A 1 98 ? -13.409 3.098 28.668 1.00 88.00 98 LYS A C 1
ATOM 752 O O . LYS A 1 98 ? -12.548 3.432 29.477 1.00 88.00 98 LYS A O 1
ATOM 757 N N . ALA A 1 99 ? -14.039 3.986 27.893 1.00 86.69 99 ALA A N 1
ATOM 758 C CA . ALA A 1 99 ? -13.867 5.431 28.052 1.00 86.69 99 ALA A CA 1
ATOM 759 C C . ALA A 1 99 ? -14.325 5.883 29.451 1.00 86.69 99 ALA A C 1
ATOM 761 O O . ALA A 1 99 ? -15.293 5.339 29.993 1.00 86.69 99 ALA A O 1
ATOM 762 N N . LYS A 1 100 ? -13.632 6.866 30.043 1.00 86.44 100 LYS A N 1
ATOM 763 C CA . LYS A 1 100 ? -13.964 7.351 31.394 1.00 86.44 100 LYS A CA 1
ATOM 764 C C . LYS A 1 100 ? -15.339 8.030 31.406 1.00 86.44 100 LYS A C 1
ATOM 766 O O . LYS A 1 100 ? -15.820 8.511 30.380 1.00 86.44 100 LYS A O 1
ATOM 771 N N . ALA A 1 101 ? -15.978 8.093 32.575 1.00 81.81 101 ALA A N 1
ATOM 772 C CA . ALA A 1 101 ? -17.23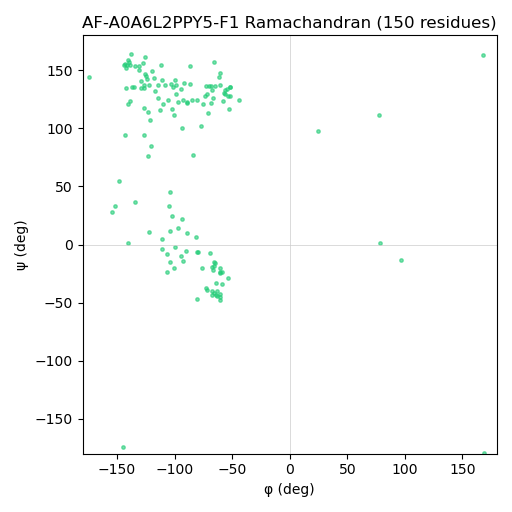7 8.820 32.734 1.00 81.81 101 ALA A CA 1
ATOM 773 C C . ALA A 1 101 ? -17.046 10.299 32.343 1.00 81.81 101 ALA A C 1
ATOM 775 O O . ALA A 1 101 ? -16.160 10.967 32.866 1.00 81.81 101 ALA A O 1
ATOM 776 N N . GLY A 1 102 ? -17.848 10.784 31.390 1.00 83.62 102 GLY A N 1
ATOM 777 C CA . GLY A 1 102 ? -17.722 12.126 30.803 1.00 83.62 102 GLY A CA 1
ATOM 778 C C . GLY A 1 102 ? -16.946 12.184 29.478 1.00 83.62 102 GLY A C 1
ATOM 779 O O . GLY A 1 102 ? -17.054 13.175 28.758 1.00 83.62 102 GLY A O 1
ATOM 780 N N . GLU A 1 103 ? -16.226 11.126 29.093 1.00 85.94 103 GLU A N 1
ATOM 781 C CA . GLU A 1 103 ? -15.560 11.040 27.789 1.00 85.94 103 GLU A CA 1
ATOM 782 C C . GLU A 1 103 ? -16.492 10.484 26.698 1.00 85.94 103 GLU A C 1
ATOM 784 O O . GLU A 1 103 ? -17.416 9.703 26.946 1.00 85.94 103 GLU A O 1
ATOM 789 N N . ARG A 1 104 ? -16.232 10.858 25.437 1.00 87.94 104 ARG A N 1
ATOM 790 C CA . ARG A 1 104 ? -16.970 10.317 24.289 1.00 87.94 104 ARG A CA 1
ATOM 791 C C . ARG A 1 104 ? -16.627 8.837 24.100 1.00 87.94 104 ARG A C 1
ATOM 793 O O . ARG A 1 104 ? -15.481 8.496 23.817 1.00 87.94 104 ARG A O 1
ATOM 800 N N . LYS A 1 105 ? -17.647 7.973 24.146 1.00 91.06 105 LYS A N 1
ATOM 801 C CA . LYS A 1 105 ? -17.522 6.533 23.841 1.00 91.06 105 LYS A CA 1
ATOM 802 C C . LYS A 1 105 ? -17.156 6.245 22.382 1.00 91.06 105 LYS A C 1
ATOM 804 O O . LYS A 1 105 ? -16.762 5.130 22.069 1.00 91.06 105 LYS A O 1
ATOM 809 N N . PHE A 1 106 ? -17.290 7.228 21.494 1.00 93.75 106 PHE A N 1
ATOM 810 C CA . PHE A 1 106 ? -16.861 7.136 20.103 1.00 93.75 106 PHE A CA 1
ATOM 811 C C . PHE A 1 106 ? -15.647 8.029 19.870 1.00 93.75 106 PHE A C 1
ATOM 813 O O . PHE A 1 106 ? -15.716 9.247 20.058 1.00 93.75 106 PHE A O 1
ATOM 820 N N . ARG A 1 107 ? -14.542 7.424 19.434 1.00 92.00 107 ARG A N 1
ATOM 821 C CA . ARG A 1 107 ? -13.296 8.117 19.102 1.00 92.00 107 ARG A CA 1
ATOM 822 C C . ARG A 1 107 ? -13.126 8.162 17.591 1.00 92.00 107 ARG A C 1
ATOM 824 O O . ARG A 1 107 ? -13.149 7.127 16.936 1.00 92.00 107 ARG A O 1
ATOM 831 N N . LYS A 1 108 ? -12.969 9.361 17.033 1.00 94.06 108 LYS A N 1
ATOM 832 C CA . LYS A 1 108 ? -12.663 9.555 15.612 1.00 94.06 108 LYS A CA 1
ATOM 833 C C . LYS A 1 108 ? -11.151 9.439 15.430 1.00 94.06 108 LYS A C 1
ATOM 835 O O . LYS A 1 108 ? -10.409 10.134 16.117 1.00 94.06 108 LYS A O 1
ATOM 840 N N . VAL A 1 109 ? -10.718 8.545 14.555 1.00 92.88 109 VAL A N 1
ATOM 841 C CA . VAL A 1 109 ? -9.312 8.292 14.234 1.00 92.88 109 VAL A CA 1
ATOM 842 C C . VAL A 1 109 ? -9.131 8.517 12.745 1.00 92.88 109 VAL A C 1
ATOM 844 O O . VAL A 1 109 ? -9.985 8.105 11.957 1.00 92.88 109 VAL A O 1
ATOM 847 N N . SER A 1 110 ? -8.045 9.184 12.371 1.00 94.56 110 SER A N 1
ATOM 848 C CA . SER A 1 110 ? -7.700 9.356 10.968 1.00 94.56 110 SER A CA 1
ATOM 849 C C . SER A 1 110 ? -6.776 8.240 10.503 1.00 94.56 110 SER A C 1
ATOM 851 O O . SER A 1 110 ? -5.884 7.812 11.234 1.00 94.56 110 SER A O 1
ATOM 853 N N . THR A 1 111 ? -7.026 7.743 9.302 1.00 93.81 111 THR A N 1
ATOM 854 C CA . THR A 1 111 ? -6.294 6.644 8.673 1.00 93.81 111 THR A CA 1
ATOM 855 C C . THR A 1 111 ? -5.915 7.043 7.262 1.00 93.81 111 THR A C 1
ATOM 857 O O . THR A 1 111 ? -6.633 7.817 6.631 1.00 93.81 111 THR A O 1
ATOM 860 N N . LYS A 1 112 ? -4.799 6.516 6.763 1.00 94.31 112 LYS A N 1
ATOM 861 C CA . LYS A 1 112 ? -4.318 6.795 5.413 1.00 94.31 112 LYS A CA 1
ATOM 862 C C . LYS A 1 112 ? -4.224 5.519 4.589 1.00 94.31 112 LYS A C 1
ATOM 864 O O . LYS A 1 112 ? -3.971 4.447 5.136 1.00 94.31 112 LYS A O 1
ATOM 869 N N . ALA A 1 113 ? -4.430 5.655 3.286 1.00 95.62 113 ALA A N 1
ATOM 870 C CA . ALA A 1 113 ? -4.276 4.588 2.307 1.00 95.62 113 ALA A CA 1
ATOM 871 C C . ALA A 1 113 ? -3.673 5.154 1.009 1.00 95.62 113 ALA A C 1
ATOM 873 O O . ALA A 1 113 ? -3.910 6.326 0.706 1.00 95.62 113 ALA A O 1
ATOM 874 N N . PRO A 1 114 ? -2.936 4.352 0.226 1.00 96.50 114 PRO A N 1
ATOM 875 C CA . PRO A 1 114 ? -2.394 4.785 -1.053 1.00 96.50 114 PRO A CA 1
ATOM 876 C C . PRO A 1 114 ? -3.515 5.179 -2.022 1.00 96.50 114 PRO A C 1
ATOM 878 O O . PRO A 1 114 ? -4.553 4.512 -2.114 1.00 96.50 114 PRO A O 1
ATOM 881 N N . LEU A 1 115 ? -3.310 6.286 -2.738 1.00 95.38 115 LEU A N 1
ATOM 882 C CA . LEU A 1 115 ? -4.176 6.688 -3.847 1.00 95.38 115 LEU A CA 1
ATOM 883 C C . LEU A 1 115 ? -3.811 5.908 -5.112 1.00 95.38 115 LEU A C 1
ATOM 885 O O . LEU A 1 115 ? -4.689 5.352 -5.767 1.00 95.38 115 LEU A O 1
ATOM 889 N N . GLU A 1 116 ? -2.512 5.841 -5.386 1.00 96.19 116 GLU A N 1
ATOM 890 C CA . GLU A 1 116 ? -1.901 5.234 -6.564 1.00 96.19 116 GLU A CA 1
ATOM 891 C C . GLU A 1 116 ? -0.592 4.549 -6.161 1.00 96.19 116 GLU A C 1
ATOM 893 O O . GLU A 1 116 ? 0.031 4.934 -5.168 1.00 96.19 116 GLU A O 1
ATOM 898 N N . CYS A 1 117 ? -0.167 3.555 -6.942 1.00 96.56 117 CYS A N 1
ATOM 899 C CA . CYS A 1 117 ? 1.082 2.823 -6.744 1.00 96.56 117 CYS A CA 1
ATOM 900 C C . CYS A 1 117 ? 1.904 2.847 -8.032 1.00 96.56 117 CYS A C 1
ATOM 902 O O . CYS A 1 117 ? 1.357 2.656 -9.117 1.00 96.56 117 CYS A O 1
ATOM 904 N N . MET A 1 118 ? 3.211 3.074 -7.912 1.00 95.81 118 MET A N 1
ATOM 905 C CA . MET A 1 118 ? 4.146 3.148 -9.033 1.00 95.81 118 MET A CA 1
ATOM 906 C C . MET A 1 118 ? 5.504 2.548 -8.660 1.00 95.81 118 MET A C 1
ATOM 908 O O . MET A 1 118 ? 5.903 2.553 -7.495 1.00 95.81 118 MET A O 1
ATOM 912 N N . CYS A 1 119 ? 6.251 2.081 -9.661 1.00 95.75 119 CYS A N 1
ATOM 913 C CA . CYS A 1 119 ? 7.652 1.720 -9.478 1.00 95.75 119 CYS A CA 1
ATOM 914 C C . CYS A 1 119 ? 8.491 2.984 -9.275 1.00 95.75 119 CYS A C 1
ATOM 916 O O . CYS A 1 119 ? 8.627 3.809 -10.177 1.00 95.75 119 CYS A O 1
AT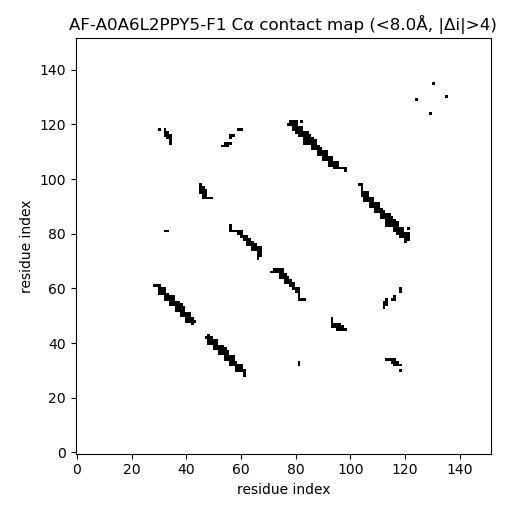OM 918 N N . ARG A 1 120 ? 9.049 3.146 -8.076 1.00 93.81 120 ARG A N 1
ATOM 919 C CA . ARG A 1 120 ? 9.882 4.291 -7.688 1.00 93.81 120 ARG A CA 1
ATOM 920 C C . ARG A 1 120 ? 11.208 3.797 -7.120 1.00 93.81 120 ARG A C 1
ATOM 922 O O . ARG A 1 120 ? 11.253 2.664 -6.641 1.00 93.81 120 ARG A O 1
ATOM 929 N N . PRO A 1 121 ? 12.282 4.607 -7.151 1.00 92.62 121 PRO A N 1
ATOM 930 C CA . PRO A 1 121 ? 13.503 4.265 -6.438 1.00 92.62 121 PRO A CA 1
ATOM 931 C C . PRO A 1 121 ? 13.160 3.943 -4.986 1.00 92.62 121 PRO A C 1
ATOM 933 O O . PRO A 1 121 ? 12.459 4.723 -4.341 1.00 92.62 121 PRO A O 1
ATOM 936 N N . CYS A 1 122 ? 13.606 2.790 -4.496 1.00 90.31 122 CYS A N 1
ATOM 937 C CA . CYS A 1 122 ? 13.349 2.409 -3.115 1.00 90.31 122 CYS A CA 1
ATOM 938 C C . CYS A 1 122 ? 13.885 3.513 -2.192 1.00 90.31 122 CYS A C 1
ATOM 940 O O . CYS A 1 122 ? 15.032 3.942 -2.337 1.00 90.31 122 CYS A O 1
ATOM 942 N N . SER A 1 123 ? 13.054 3.982 -1.260 1.00 80.69 123 SER A N 1
ATOM 943 C CA . SER A 1 123 ? 13.476 4.915 -0.214 1.00 80.69 123 SER A CA 1
ATOM 944 C C . SER A 1 123 ? 14.712 4.355 0.485 1.00 80.69 123 SER A C 1
ATOM 946 O O . SER A 1 123 ? 14.765 3.155 0.763 1.00 80.69 123 SER A O 1
ATOM 948 N N . THR A 1 124 ? 15.705 5.215 0.713 1.00 60.88 124 THR A N 1
ATOM 949 C CA . THR A 1 124 ? 17.010 4.858 1.276 1.00 60.88 124 THR A CA 1
ATOM 950 C C . THR A 1 124 ? 16.846 3.906 2.450 1.00 60.88 124 THR A C 1
ATOM 952 O O . THR A 1 124 ? 16.134 4.212 3.406 1.00 60.88 124 THR A O 1
ATOM 955 N N . VAL A 1 125 ? 17.508 2.754 2.371 1.00 57.69 125 VAL A N 1
ATOM 956 C CA . VAL A 1 125 ? 17.713 1.910 3.544 1.00 57.69 125 VAL A CA 1
ATOM 957 C C . VAL A 1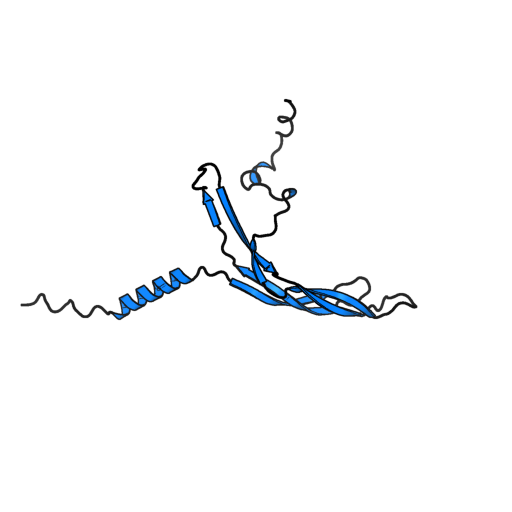 125 ? 18.415 2.785 4.579 1.00 57.69 125 VAL A C 1
ATOM 959 O O . VAL A 1 125 ? 19.349 3.497 4.209 1.00 57.69 125 VAL A O 1
ATOM 962 N N . GLU A 1 126 ? 17.961 2.792 5.834 1.00 56.62 126 GLU A N 1
ATOM 963 C CA . GLU A 1 126 ? 18.739 3.440 6.891 1.00 56.62 126 GLU A CA 1
ATOM 964 C C . GLU A 1 126 ? 20.156 2.867 6.829 1.00 56.62 126 GLU A C 1
ATOM 966 O O . GLU A 1 126 ? 20.352 1.660 6.963 1.00 56.62 126 GLU A O 1
ATOM 971 N N . GLU A 1 127 ? 21.139 3.717 6.541 1.00 56.62 127 GLU A N 1
ATOM 972 C CA . GLU A 1 127 ? 22.513 3.298 6.248 1.00 56.62 127 GLU A CA 1
ATOM 973 C C . GLU A 1 127 ? 23.141 2.547 7.437 1.00 56.62 127 GLU A C 1
ATOM 975 O O . GLU A 1 127 ? 23.979 1.669 7.259 1.00 56.62 127 GLU A O 1
ATOM 980 N N . SER A 1 128 ? 22.625 2.789 8.646 1.00 59.69 128 SER A N 1
ATOM 981 C CA . SER A 1 128 ? 22.920 2.055 9.881 1.00 59.69 128 SER A CA 1
ATOM 982 C C . SER A 1 128 ? 22.476 0.585 9.897 1.00 59.69 128 SER A C 1
ATOM 984 O O . SER A 1 128 ? 22.927 -0.162 10.762 1.00 59.69 128 SER A O 1
ATOM 986 N N . ALA A 1 129 ? 21.606 0.154 8.981 1.00 59.56 129 ALA A N 1
ATOM 987 C CA . ALA A 1 129 ? 21.075 -1.209 8.901 1.00 59.56 129 ALA A CA 1
ATOM 988 C C . ALA A 1 129 ? 21.579 -1.996 7.675 1.00 59.56 129 ALA A C 1
ATOM 990 O O . ALA A 1 129 ? 21.261 -3.178 7.530 1.00 59.56 129 ALA A O 1
ATOM 991 N N . VAL A 1 130 ? 22.364 -1.371 6.788 1.00 57.78 130 VAL A N 1
ATOM 992 C CA . VAL A 1 130 ? 22.927 -2.036 5.605 1.00 57.78 130 VAL A CA 1
ATOM 993 C C . VAL A 1 130 ? 24.313 -2.571 5.932 1.00 57.78 130 VAL A C 1
ATOM 995 O O . VAL A 1 130 ? 25.298 -1.840 5.898 1.00 57.78 130 VAL A O 1
ATOM 998 N N . ILE A 1 131 ? 24.401 -3.871 6.202 1.00 64.69 131 ILE A N 1
ATOM 999 C CA . ILE A 1 131 ? 25.687 -4.573 6.230 1.00 64.69 131 ILE A CA 1
ATOM 1000 C C . ILE A 1 131 ? 25.958 -5.084 4.808 1.00 64.69 131 ILE A C 1
ATOM 1002 O O . ILE A 1 131 ? 25.133 -5.836 4.276 1.00 64.69 131 ILE A O 1
ATOM 1006 N N . PRO A 1 132 ? 27.078 -4.698 4.170 1.00 64.88 132 PRO A N 1
ATOM 1007 C CA . PRO A 1 132 ? 27.495 -5.277 2.898 1.00 64.88 132 PRO A CA 1
ATOM 1008 C C . PRO A 1 132 ? 27.520 -6.806 2.984 1.00 64.88 132 PRO A C 1
ATOM 1010 O O . PRO A 1 132 ? 28.009 -7.369 3.965 1.00 64.88 132 PRO A O 1
ATOM 1013 N N . GLN A 1 133 ? 26.994 -7.496 1.970 1.00 58.75 133 GLN A N 1
ATOM 1014 C CA . GLN A 1 133 ? 26.906 -8.963 1.983 1.00 58.75 133 GLN A CA 1
ATOM 1015 C C . GLN A 1 133 ? 28.285 -9.638 2.082 1.00 58.75 133 GLN A C 1
ATOM 1017 O O . GLN A 1 133 ? 28.374 -10.729 2.639 1.00 58.75 133 GLN A O 1
ATOM 1022 N N . GLU A 1 134 ? 29.362 -8.970 1.654 1.00 61.69 134 GLU A N 1
ATOM 1023 C CA . GLU A 1 134 ? 30.747 -9.409 1.888 1.00 61.69 134 GLU A CA 1
ATOM 1024 C C . GLU A 1 134 ? 31.206 -9.369 3.364 1.00 61.69 134 GLU A C 1
ATOM 1026 O O . GLU A 1 134 ? 32.169 -10.045 3.716 1.00 61.69 134 GLU A O 1
ATOM 1031 N N . ILE A 1 135 ? 30.525 -8.618 4.238 1.00 59.94 135 ILE A N 1
ATOM 1032 C CA . ILE A 1 135 ? 30.861 -8.447 5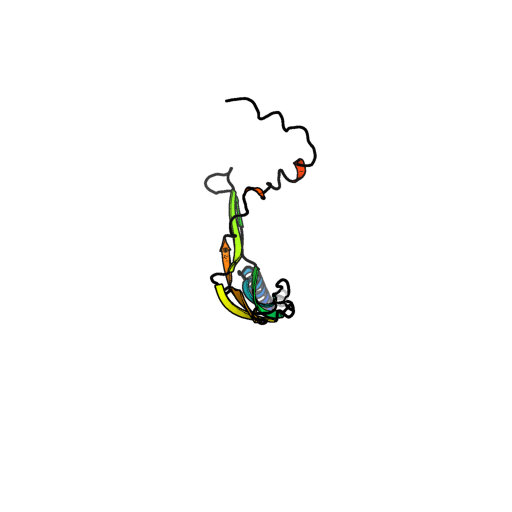.667 1.00 59.94 135 ILE A CA 1
ATOM 1033 C C . ILE A 1 135 ? 29.875 -9.205 6.571 1.00 59.94 135 ILE A C 1
ATOM 1035 O O . ILE A 1 135 ? 30.226 -9.593 7.685 1.00 59.94 135 ILE A O 1
ATOM 1039 N N . ALA A 1 136 ? 28.659 -9.484 6.091 1.00 59.25 136 ALA A N 1
ATOM 1040 C CA . ALA A 1 136 ? 27.617 -10.171 6.859 1.00 59.25 136 ALA A CA 1
ATOM 1041 C C . ALA A 1 136 ? 28.024 -11.579 7.348 1.00 59.25 136 ALA A C 1
ATOM 1043 O O . ALA A 1 136 ? 27.494 -12.048 8.349 1.00 59.25 136 ALA A O 1
ATOM 1044 N N . GLY A 1 137 ? 28.984 -12.232 6.680 1.00 51.59 137 GLY A N 1
ATOM 1045 C CA . GLY A 1 137 ? 29.554 -13.522 7.098 1.00 51.59 137 GLY A CA 1
ATOM 1046 C C . GLY A 1 137 ? 30.780 -13.438 8.020 1.00 51.59 137 GLY A C 1
ATOM 1047 O O . GLY A 1 137 ? 31.242 -14.472 8.485 1.00 51.59 137 GLY A O 1
ATOM 1048 N N . TYR A 1 138 ? 31.314 -12.238 8.279 1.00 54.88 138 TYR A N 1
ATOM 1049 C CA . TYR A 1 138 ? 32.506 -12.013 9.115 1.00 54.88 138 TYR A CA 1
ATOM 1050 C C . TYR A 1 138 ? 32.187 -11.413 10.493 1.00 54.88 138 TYR A C 1
ATOM 1052 O O . TYR A 1 138 ? 33.075 -11.306 11.334 1.00 54.88 138 TYR A O 1
ATOM 1060 N N . ALA A 1 139 ? 30.939 -11.006 10.737 1.00 53.84 139 ALA A N 1
ATOM 1061 C CA . ALA A 1 139 ? 30.553 -10.292 11.954 1.00 53.84 139 ALA A CA 1
ATOM 1062 C C . ALA A 1 139 ? 30.348 -11.187 13.197 1.00 53.84 139 ALA A C 1
ATOM 1064 O O . ALA A 1 139 ? 30.156 -10.638 14.280 1.00 53.84 139 ALA A O 1
ATOM 1065 N N . ASP A 1 140 ? 30.403 -12.519 13.069 1.00 55.12 140 ASP A N 1
ATOM 1066 C CA . ASP A 1 140 ? 30.148 -13.457 14.184 1.00 55.12 140 ASP A CA 1
ATOM 1067 C C . ASP A 1 140 ? 31.428 -14.018 14.846 1.00 55.12 140 ASP A C 1
ATOM 1069 O O . ASP A 1 140 ? 31.363 -14.724 15.845 1.00 55.12 140 ASP A O 1
ATOM 1073 N N . GLU A 1 141 ? 32.619 -13.658 14.355 1.00 49.16 141 GLU A N 1
ATOM 1074 C CA . GLU A 1 141 ? 33.901 -14.107 14.922 1.00 49.16 141 GLU A CA 1
ATOM 1075 C C . GLU A 1 141 ? 34.789 -12.882 15.230 1.00 49.16 141 GLU A C 1
ATOM 1077 O O . GLU A 1 141 ? 35.497 -12.350 14.371 1.00 49.16 141 GLU A O 1
ATOM 1082 N N . GLY A 1 142 ? 34.747 -12.385 16.474 1.00 50.44 142 GLY A N 1
ATOM 1083 C CA . GLY A 1 142 ? 35.724 -11.397 16.967 1.00 50.44 142 GLY A CA 1
ATOM 1084 C C . GLY A 1 142 ? 37.156 -11.963 16.915 1.00 50.44 142 GLY A C 1
ATOM 1085 O O . GLY A 1 142 ? 37.322 -13.164 17.120 1.00 50.44 142 GLY A O 1
ATOM 1086 N N . PRO A 1 143 ? 38.215 -11.149 16.675 1.00 45.62 143 PRO A N 1
ATOM 1087 C CA . PRO A 1 143 ? 38.706 -10.202 17.685 1.00 45.62 143 PRO A CA 1
ATOM 1088 C C . PRO A 1 143 ? 39.401 -8.939 17.108 1.00 45.62 143 PRO A C 1
ATOM 1090 O O . PRO A 1 143 ? 40.349 -8.425 17.700 1.00 45.62 143 PRO A O 1
ATOM 1093 N N . LEU A 1 144 ? 38.988 -8.410 15.950 1.00 52.06 144 LEU A N 1
ATOM 1094 C CA . LEU A 1 144 ? 39.742 -7.337 15.266 1.00 52.06 144 LEU A CA 1
ATOM 1095 C C . LEU A 1 144 ? 39.300 -5.892 15.588 1.00 52.06 144 LEU A C 1
ATOM 1097 O O . LEU A 1 144 ? 39.614 -4.963 14.848 1.00 52.06 144 LEU A O 1
ATOM 1101 N N . SER A 1 145 ? 38.629 -5.663 16.722 1.00 51.28 145 SER A N 1
ATOM 1102 C CA . SER A 1 145 ? 38.132 -4.331 17.125 1.00 51.28 145 SER A CA 1
ATOM 1103 C C . SER A 1 145 ? 39.228 -3.317 17.513 1.00 51.28 145 SER A C 1
ATOM 1105 O O . SER A 1 145 ? 38.914 -2.147 17.724 1.00 51.28 145 SER A O 1
ATOM 1107 N N . ASN A 1 146 ? 40.502 -3.712 17.619 1.00 46.88 146 ASN A N 1
ATOM 1108 C CA . ASN A 1 146 ? 41.550 -2.850 18.190 1.00 46.88 146 ASN A CA 1
ATOM 1109 C C . ASN A 1 146 ? 42.614 -2.340 17.201 1.00 46.88 146 ASN A C 1
ATOM 1111 O O . ASN A 1 146 ? 43.535 -1.647 17.629 1.00 46.88 146 ASN A O 1
ATOM 1115 N N . HIS A 1 147 ? 42.499 -2.605 15.895 1.00 51.88 147 HIS A N 1
ATOM 1116 C CA . HIS A 1 147 ? 43.530 -2.181 14.931 1.00 51.88 147 HIS A CA 1
ATOM 1117 C C . HIS A 1 147 ? 43.295 -0.821 14.250 1.00 51.88 147 HIS A C 1
ATOM 1119 O O . HIS A 1 147 ? 44.249 -0.253 13.728 1.00 51.88 147 HIS A O 1
ATOM 1125 N N . PHE A 1 148 ? 42.094 -0.236 14.327 1.00 56.84 148 PHE A N 1
ATOM 1126 C CA . PHE A 1 148 ? 41.785 1.079 13.729 1.00 56.84 148 PHE A CA 1
ATOM 1127 C C . PHE A 1 148 ? 41.692 2.226 14.750 1.00 56.84 148 PHE A C 1
ATOM 1129 O O . PHE A 1 148 ? 40.938 3.181 14.590 1.00 56.84 148 PHE A O 1
ATOM 1136 N N . ARG A 1 149 ? 42.493 2.166 15.818 1.00 54.69 149 ARG A N 1
ATOM 1137 C CA . ARG A 1 149 ? 42.792 3.337 16.657 1.00 54.69 149 ARG A CA 1
ATOM 1138 C C . ARG A 1 149 ? 44.297 3.564 16.727 1.00 54.69 149 ARG A C 1
ATOM 1140 O O . ARG A 1 149 ? 44.923 3.258 17.737 1.00 54.69 149 ARG A O 1
ATOM 1147 N N . LYS A 1 150 ? 44.870 4.106 15.648 1.00 45.88 150 LYS A N 1
ATOM 1148 C CA . LYS A 1 150 ? 46.017 5.035 15.661 1.00 45.88 150 LYS A CA 1
ATOM 1149 C C . LYS A 1 150 ? 46.299 5.541 14.242 1.00 45.88 150 LYS A C 1
ATOM 1151 O O . LYS A 1 150 ? 46.194 4.766 13.300 1.00 45.88 150 LYS A O 1
ATOM 1156 N N . SER A 1 151 ? 46.714 6.810 14.160 1.00 41.03 151 SER A N 1
ATOM 1157 C CA . SER A 1 151 ? 46.907 7.702 12.994 1.00 41.03 151 SER A CA 1
ATOM 1158 C C . SER A 1 151 ? 45.596 8.277 12.433 1.00 41.03 151 SER A C 1
ATOM 1160 O O . SER A 1 151 ? 44.769 7.520 11.948 1.00 41.03 151 SER A O 1
ATOM 1162 N N . LEU A 1 152 ? 45.287 9.575 12.523 1.00 35.91 152 LEU A N 1
ATOM 1163 C CA . LEU A 1 152 ? 46.044 10.797 12.836 1.00 35.91 152 LEU A CA 1
ATOM 1164 C C . LEU A 1 152 ? 45.282 11.642 13.873 1.00 35.91 152 LEU A C 1
ATOM 1166 O O . LEU A 1 152 ? 44.034 11.667 13.778 1.00 35.91 152 LEU A O 1
#

Solvent-accessible surface area (backbone atoms only — not comparable to full-atom values): 9684 Å² total; per-residue (Å²): 144,81,90,81,79,89,78,85,79,86,55,72,66,56,59,54,49,50,53,51,50,52,51,54,67,72,60,72,83,63,72,40,44,38,70,40,84,41,80,45,71,49,76,51,94,60,36,57,70,43,78,40,87,45,44,42,58,50,62,51,39,76,60,53,74,45,70,30,93,91,40,79,92,40,75,43,74,48,60,36,30,43,34,68,74,42,75,43,79,47,80,43,79,38,51,20,86,68,47,56,95,92,52,71,45,60,45,79,43,80,45,76,30,52,69,41,32,36,68,37,71,53,75,79,71,63,71,93,74,64,68,56,76,90,47,66,83,56,75,86,62,84,83,76,88,73,75,88,77,75,90,133

InterPro domains:
  IPR004133 DAN [PF03045] (30-119)
  IPR006207 Cystine knot, C-terminal [PS01225] (33-123)
  IPR029034 Cystine-knot cytokine [G3DSA:2.10.90.10] (20-130)

Radius of gyration: 29.44 Å; Cα contacts (8 Å, |Δi|>4): 207; chains: 1; bounding box: 65×52×94 Å

Foldseek 3Di:
DPPPDPDDDPDPPVVVVVVVVVVVVVVPPDWDKWKDWDWDWDDDPQWDIDIDIAIDIDTDDDWDWDQDPVHNPDIDTFDWDWAAPDKDKDWDWTARPRDDVVDDRIDIDIDMHGPTIDTDGPDDDPPVPDDPPVCVVVVPDDDPPPPPPDDD

Sequence (152 aa):
MLYKICNNHLRPVSAVLLLSVVYIVLVDAKDECQVTPVIHVLQYPGCVPKPIPSFACTGRCSSYLQVSGSKIWQMERSCMCCQESGEREANVSLFCPKAKAGERKFRKVSTKAPLECMCRPCSTVEESAVIPQEIAGYADEGPLSNHFRKSL

Nearest PDB structures (foldseek):
  5hk5-assembly1_F-2  TM=8.618E-01  e=1.292E-05  Mus musculus
  5hk5-assembly2_E  TM=8.632E-01  e=1.518E-05  Mus musculus
  5hk5-assembly4_H  TM=8.552E-01  e=3.595E-05  Mus musculus
  5aej-assembly2_B  TM=7.075E-01  e=1.691E-05  Homo sapiens
  4jph-assembly2_D  TM=6.606E-01  e=1.883E-05  Mus musculus

Organism: Coptotermes formosanus (NCBI:txid36987)

Secondary structure (DSSP, 8-state):
--SSSSSS---HHHHHHHHHHHHHHHH----EEEEEEEEEEE--TTS--EEEEEEEEEEE---EEEE-SS-TT-EEEE-EEEEEEEEEEEEEEEE-TTPPTTS-SEEEEEEEEEEEEEEEEPP---GGG---TTTTTTTTS---TTSS----

pLDDT: mean 78.37, std 18.74, range [35.91, 97.5]